Protein AF-A0AAP8T1J7-F1 (afdb_monomer_lite)

Radius of gyration: 21.15 Å; chains: 1; bounding box: 37×22×60 Å

Sequence (79 aa):
AEPLGDIHMPNSSILPFVMSLGLFIASFGALYNDGLKNHTAVGVLILGLVITFGCMFLRSWIDDHGYHIHKEDLADEGV

pLDDT: mean 91.46, std 11.72, range [44.97, 98.81]

Secondary structure (DSSP, 8-state):
-PPP--EEEPPP-SHHHHHHHHHHHHHHHHHH-TTTT-HHHHHHHHHHHHHHHHHHHHHHHS----EEE-HHHHHHS--

Foldseek 3Di:
DDDDFKDFAWDDDCLVVQLVVLVVQLVQLVVPCVVVPPVVSVVSNVSSVCSNVVSVVCVVPDDTPGDIDGPVVVVVPDD

Structure (mmCIF, N/CA/C/O backbone):
data_AF-A0AAP8T1J7-F1
#
_entry.id   AF-A0AAP8T1J7-F1
#
loop_
_atom_site.group_PDB
_atom_site.id
_atom_site.type_symbol
_atom_site.label_atom_id
_atom_site.label_alt_id
_atom_site.label_comp_id
_atom_site.label_asym_id
_atom_site.label_entity_id
_atom_site.label_seq_id
_atom_site.pdbx_PDB_ins_code
_atom_site.Cartn_x
_atom_site.Cartn_y
_atom_site.Cartn_z
_atom_site.occupancy
_atom_site.B_iso_or_equiv
_atom_site.auth_seq_id
_atom_site.auth_comp_id
_atom_site.auth_asym_id
_atom_site.auth_atom_id
_atom_site.pdbx_PDB_model_num
ATOM 1 N N . ALA A 1 1 ? -12.026 14.618 40.292 1.00 72.75 1 ALA A N 1
ATOM 2 C CA . ALA A 1 1 ? -11.785 14.101 38.932 1.00 72.75 1 ALA A CA 1
ATOM 3 C C . ALA A 1 1 ? -13.127 14.043 38.215 1.00 72.75 1 ALA A C 1
ATOM 5 O O . ALA A 1 1 ? -14.124 13.824 38.898 1.00 72.75 1 ALA A O 1
ATOM 6 N N . GLU A 1 2 ? -13.176 14.297 36.907 1.00 59.38 2 GLU A N 1
ATOM 7 C CA . GLU A 1 2 ? -14.397 14.067 36.119 1.00 59.38 2 GLU A CA 1
ATOM 8 C C . GLU A 1 2 ? -14.735 12.564 36.083 1.00 59.38 2 GLU A C 1
ATOM 10 O O . GLU A 1 2 ? -13.818 11.742 36.180 1.00 59.38 2 GLU A O 1
ATOM 15 N N . PRO A 1 3 ? -16.028 12.187 36.009 1.00 77.81 3 PRO A N 1
ATOM 16 C CA . PRO A 1 3 ? -16.423 10.786 35.912 1.00 77.81 3 PRO A CA 1
ATOM 17 C C . PRO A 1 3 ? -15.893 10.166 34.614 1.00 77.81 3 PRO A C 1
ATOM 19 O O . PRO A 1 3 ? -15.890 10.824 33.574 1.00 77.81 3 PRO A O 1
ATOM 22 N N . LEU A 1 4 ? -15.475 8.896 34.671 1.00 78.81 4 LEU A N 1
ATOM 23 C CA . LEU A 1 4 ? -15.062 8.150 33.480 1.00 78.81 4 LEU A CA 1
ATOM 24 C C . LEU A 1 4 ? -16.213 8.146 32.458 1.00 78.81 4 LEU A C 1
ATOM 26 O O . LEU A 1 4 ? -17.366 7.906 32.826 1.00 78.81 4 LEU A O 1
ATOM 30 N N . GLY A 1 5 ? -15.903 8.450 31.201 1.00 83.94 5 GLY A N 1
ATOM 31 C CA . GLY A 1 5 ? -16.830 8.382 30.070 1.00 83.94 5 GLY A CA 1
ATOM 32 C C . GLY A 1 5 ? -16.498 7.210 29.151 1.00 83.94 5 GLY A C 1
ATOM 33 O O . GLY A 1 5 ? -15.451 6.582 29.305 1.00 83.94 5 GLY A O 1
ATOM 34 N N . ASP A 1 6 ? -17.380 6.933 28.195 1.00 87.75 6 ASP A N 1
ATOM 35 C CA . ASP A 1 6 ? -17.149 5.892 27.193 1.00 87.75 6 ASP A CA 1
ATOM 36 C C . ASP A 1 6 ? -15.978 6.267 26.277 1.00 87.75 6 ASP A C 1
ATOM 38 O O . ASP A 1 6 ? -15.817 7.428 25.884 1.00 87.75 6 ASP A O 1
ATOM 42 N N . ILE A 1 7 ? -15.162 5.277 25.918 1.00 89.38 7 ILE A N 1
ATOM 43 C CA . ILE A 1 7 ? -13.955 5.469 25.108 1.00 89.38 7 ILE A CA 1
ATOM 44 C C . ILE A 1 7 ? -14.238 4.980 23.689 1.00 89.38 7 ILE A C 1
ATOM 46 O O . ILE A 1 7 ? -14.529 3.805 23.483 1.00 89.38 7 ILE A O 1
ATOM 50 N N . HIS A 1 8 ? -14.150 5.872 22.697 1.00 90.75 8 HIS A N 1
ATOM 51 C CA . HIS A 1 8 ? -14.206 5.479 21.285 1.00 90.75 8 HIS A CA 1
ATOM 52 C C . HIS A 1 8 ? -12.855 4.911 20.850 1.00 90.75 8 HIS A C 1
ATOM 54 O O . HIS A 1 8 ? -11.816 5.547 21.038 1.00 90.75 8 HIS A O 1
ATOM 60 N N . MET A 1 9 ? -12.874 3.707 20.290 1.00 93.56 9 MET A N 1
ATOM 61 C CA . MET A 1 9 ? -11.694 2.935 19.928 1.00 93.56 9 MET A CA 1
ATOM 62 C C . MET A 1 9 ? -11.751 2.572 18.433 1.00 93.56 9 MET A C 1
ATOM 64 O O . MET A 1 9 ? -12.810 2.181 17.934 1.00 93.56 9 MET A O 1
ATOM 68 N N . PRO A 1 10 ? -10.641 2.700 17.683 1.00 92.44 10 PRO A N 1
ATOM 69 C CA . PRO A 1 10 ? -10.611 2.357 16.261 1.00 92.44 10 PRO A CA 1
ATOM 70 C C . PRO A 1 10 ? -10.676 0.843 16.028 1.00 92.44 10 PRO A C 1
ATOM 72 O O . PRO A 1 10 ? -10.273 0.048 16.884 1.00 92.44 10 PRO A O 1
ATOM 75 N N . ASN A 1 11 ? -11.108 0.431 14.833 1.00 94.25 11 ASN A N 1
ATOM 76 C CA . ASN A 1 11 ? -11.051 -0.974 14.442 1.00 94.25 11 ASN A CA 1
ATOM 77 C C . ASN A 1 11 ? -9.625 -1.388 14.043 1.00 94.25 11 ASN A C 1
ATOM 79 O O . ASN A 1 11 ? -8.821 -0.607 13.529 1.00 94.25 11 ASN A O 1
ATOM 83 N N . SER A 1 12 ? -9.305 -2.667 14.251 1.00 95.12 12 SER A N 1
ATOM 84 C CA . SER A 1 12 ? -8.066 -3.239 13.718 1.00 95.12 12 SER A CA 1
ATOM 85 C C . SER A 1 12 ? -8.119 -3.295 12.191 1.00 95.12 12 SER A C 1
ATOM 87 O O . SER A 1 12 ? -9.152 -3.607 11.603 1.00 95.12 12 SER A O 1
ATOM 89 N N . SER A 1 13 ? -6.989 -3.035 11.529 1.00 95.56 13 SER A N 1
ATOM 90 C CA . SER A 1 13 ? -6.906 -3.043 10.067 1.00 95.56 13 SER A CA 1
ATOM 91 C C . SER A 1 13 ? -5.671 -3.793 9.586 1.00 95.56 13 SER A C 1
ATOM 93 O O . SER A 1 13 ? -4.560 -3.530 10.040 1.00 95.56 13 SER A O 1
ATOM 95 N N . ILE A 1 14 ? -5.859 -4.693 8.617 1.00 97.62 14 ILE A N 1
ATOM 96 C CA . ILE A 1 14 ? -4.771 -5.423 7.945 1.00 97.62 14 ILE A CA 1
ATOM 97 C C . ILE A 1 14 ? -4.091 -4.591 6.845 1.00 97.62 14 ILE A C 1
ATOM 99 O O . ILE A 1 14 ? -2.990 -4.914 6.399 1.00 97.62 14 ILE A O 1
ATOM 103 N N . LEU A 1 15 ? -4.724 -3.495 6.410 1.00 97.50 15 LEU A N 1
ATOM 104 C CA . LEU A 1 15 ? -4.248 -2.673 5.296 1.00 97.50 15 LEU A CA 1
ATOM 105 C C . LEU A 1 15 ? -2.804 -2.163 5.468 1.00 97.50 15 LEU A C 1
ATOM 107 O O . LEU A 1 15 ? -2.079 -2.192 4.477 1.00 97.50 15 LEU A O 1
ATOM 111 N N . PRO A 1 16 ? -2.327 -1.746 6.662 1.00 96.88 16 PRO A N 1
ATOM 112 C CA . PRO A 1 16 ? -0.934 -1.326 6.840 1.00 96.88 16 PRO A CA 1
ATOM 113 C C . PRO A 1 16 ? 0.088 -2.425 6.515 1.00 96.88 16 PRO A C 1
ATOM 115 O O . PRO A 1 16 ? 1.130 -2.141 5.927 1.00 96.88 16 PRO A O 1
ATOM 118 N N . PHE A 1 17 ? -0.221 -3.684 6.840 1.00 98.44 17 PHE A N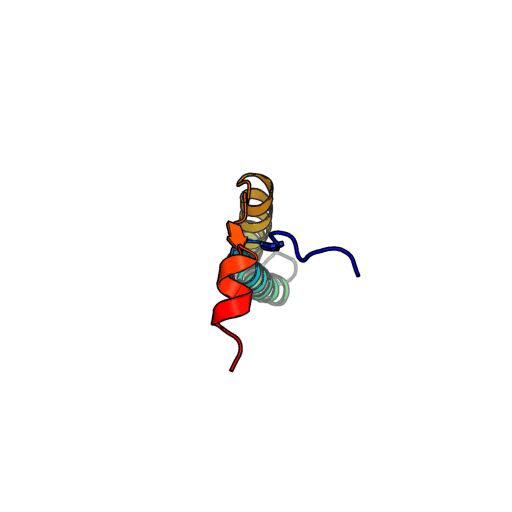 1
ATOM 119 C CA . PHE A 1 17 ? 0.634 -4.825 6.505 1.00 98.44 17 PHE A CA 1
ATOM 120 C C . PHE A 1 17 ? 0.634 -5.109 4.997 1.00 98.44 17 PHE A C 1
ATOM 122 O O . PHE A 1 17 ? 1.682 -5.333 4.397 1.00 98.44 17 PHE A O 1
ATOM 129 N N . VAL A 1 18 ? -0.531 -5.050 4.349 1.00 98.69 18 VAL A N 1
ATOM 130 C CA . VAL A 1 18 ? -0.616 -5.244 2.892 1.00 98.69 18 VAL A CA 1
ATOM 131 C C . VAL A 1 18 ? 0.081 -4.100 2.142 1.00 98.69 18 VAL A C 1
ATOM 133 O O . VAL A 1 18 ? 0.762 -4.343 1.147 1.00 98.69 18 VAL A O 1
ATOM 136 N N . MET A 1 19 ? -0.004 -2.863 2.647 1.00 98.44 19 MET A N 1
ATOM 137 C CA . MET A 1 19 ? 0.734 -1.715 2.106 1.00 98.44 19 MET A CA 1
ATOM 138 C C . MET A 1 19 ? 2.248 -1.928 2.145 1.00 98.44 19 MET A C 1
ATOM 140 O O . MET A 1 19 ? 2.915 -1.672 1.139 1.00 98.44 19 MET A O 1
ATOM 144 N N . SER A 1 20 ? 2.791 -2.394 3.276 1.00 98.62 20 SER A N 1
ATOM 145 C CA . SER A 1 20 ? 4.229 -2.655 3.405 1.00 98.62 20 SER A CA 1
ATOM 146 C C . SER A 1 20 ? 4.678 -3.823 2.527 1.00 98.62 20 SER A C 1
ATOM 148 O O . SER A 1 20 ? 5.743 -3.737 1.918 1.00 98.62 20 SER A O 1
ATOM 150 N N . LEU A 1 21 ? 3.847 -4.858 2.364 1.00 98.75 21 LEU A N 1
A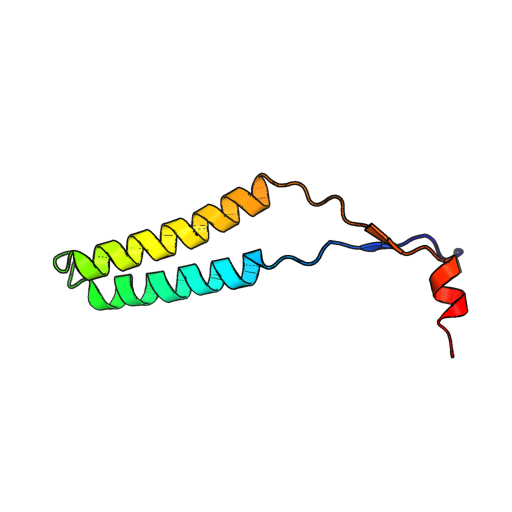TOM 151 C CA . LEU A 1 21 ? 4.092 -5.935 1.403 1.00 98.75 21 LEU A CA 1
ATOM 152 C C . LEU A 1 21 ? 4.118 -5.418 -0.047 1.00 98.75 21 LEU A C 1
ATOM 154 O O . LEU A 1 21 ? 4.994 -5.808 -0.816 1.00 98.75 21 LEU A O 1
ATOM 158 N N . GLY A 1 22 ? 3.212 -4.509 -0.419 1.00 98.75 22 GLY A N 1
ATOM 159 C CA . GLY A 1 22 ? 3.222 -3.853 -1.732 1.00 98.75 22 GLY A CA 1
ATOM 160 C C . GLY A 1 22 ? 4.518 -3.077 -1.991 1.00 98.75 22 GLY A C 1
ATOM 161 O O . GLY A 1 22 ? 5.152 -3.263 -3.029 1.00 98.75 22 GLY A O 1
ATOM 162 N N . LEU A 1 23 ? 4.974 -2.293 -1.007 1.00 98.69 23 LEU A N 1
ATOM 163 C CA . LEU A 1 23 ? 6.253 -1.569 -1.059 1.00 98.69 23 LEU A CA 1
ATOM 164 C C . LEU A 1 23 ? 7.452 -2.521 -1.138 1.00 98.69 23 LEU A C 1
ATOM 166 O O . LEU A 1 23 ? 8.384 -2.277 -1.905 1.00 98.69 23 LEU A O 1
ATOM 170 N N . PHE A 1 24 ? 7.417 -3.626 -0.392 1.00 98.62 24 PHE A N 1
ATOM 171 C CA . PHE A 1 24 ? 8.426 -4.678 -0.469 1.00 98.62 24 PHE A CA 1
ATOM 172 C C . PHE A 1 24 ? 8.500 -5.255 -1.887 1.00 98.62 24 PHE A C 1
ATOM 174 O O . PHE A 1 24 ? 9.576 -5.244 -2.477 1.00 98.62 24 PHE A O 1
ATOM 181 N N . ILE A 1 25 ? 7.374 -5.650 -2.490 1.00 98.75 25 ILE A N 1
ATOM 182 C CA . ILE A 1 25 ? 7.318 -6.144 -3.878 1.00 98.75 25 ILE A CA 1
ATOM 183 C C . ILE A 1 25 ? 7.841 -5.084 -4.861 1.00 98.75 25 ILE A C 1
ATOM 185 O O . ILE A 1 25 ? 8.694 -5.386 -5.699 1.00 98.75 25 ILE A O 1
ATOM 189 N N . ALA A 1 26 ? 7.390 -3.832 -4.724 1.00 98.69 26 ALA A N 1
ATOM 190 C CA . ALA A 1 26 ? 7.821 -2.724 -5.573 1.00 98.69 26 ALA A CA 1
ATOM 191 C C . ALA A 1 26 ? 9.345 -2.528 -5.529 1.00 98.69 26 ALA A C 1
ATOM 193 O O . ALA A 1 26 ? 9.962 -2.272 -6.563 1.00 98.69 26 ALA A O 1
ATOM 194 N N . SER A 1 27 ? 9.967 -2.709 -4.359 1.00 98.62 27 SER A N 1
ATOM 195 C CA . SER A 1 27 ? 11.413 -2.549 -4.182 1.00 98.62 27 SER A CA 1
ATOM 196 C C . SER A 1 27 ? 12.239 -3.549 -5.006 1.00 98.62 27 SER A C 1
ATOM 198 O O . SER A 1 27 ? 13.249 -3.155 -5.590 1.00 98.62 27 SER A O 1
ATOM 200 N N . PHE A 1 28 ? 11.787 -4.802 -5.158 1.00 98.19 28 PHE A N 1
ATOM 201 C CA . PHE A 1 28 ? 12.455 -5.781 -6.030 1.00 98.19 28 PHE A CA 1
ATOM 202 C C . PHE A 1 28 ? 12.338 -5.389 -7.499 1.00 98.19 28 PHE A C 1
ATOM 204 O O . PHE A 1 28 ? 13.324 -5.445 -8.235 1.00 98.19 28 PHE A O 1
ATOM 211 N N . GLY A 1 29 ? 11.155 -4.944 -7.928 1.00 98.06 29 GLY A N 1
ATOM 212 C CA . GLY A 1 29 ? 10.971 -4.444 -9.286 1.00 98.06 29 GLY A CA 1
ATOM 213 C C . GLY A 1 29 ? 11.868 -3.239 -9.581 1.00 98.06 29 GLY A C 1
ATOM 214 O O . GLY A 1 29 ? 12.539 -3.201 -10.610 1.00 98.06 29 GLY A O 1
ATOM 215 N N . ALA A 1 30 ? 11.956 -2.296 -8.639 1.00 98.00 30 ALA A N 1
ATOM 216 C CA . ALA A 1 30 ? 12.846 -1.143 -8.732 1.00 98.00 30 ALA A CA 1
ATOM 217 C C . ALA A 1 30 ? 14.329 -1.544 -8.768 1.00 98.00 30 ALA A C 1
ATOM 219 O O . ALA A 1 30 ? 15.086 -0.958 -9.535 1.00 98.00 30 ALA A O 1
ATOM 220 N N . LEU A 1 31 ? 14.757 -2.551 -8.006 1.00 98.19 31 LEU A N 1
ATOM 221 C CA . LEU A 1 31 ? 16.156 -2.986 -7.975 1.00 98.19 31 LEU A CA 1
ATOM 222 C C . LEU A 1 31 ? 16.602 -3.657 -9.289 1.00 98.19 31 LEU A C 1
ATOM 224 O O . LEU A 1 31 ? 17.718 -3.423 -9.745 1.00 98.19 31 LEU A O 1
ATOM 228 N N . TYR A 1 32 ? 15.735 -4.460 -9.918 1.00 97.12 32 TYR A N 1
ATOM 229 C CA . TYR A 1 32 ? 16.091 -5.307 -11.070 1.00 97.12 32 TYR A CA 1
ATOM 230 C C . TYR A 1 32 ? 15.642 -4.773 -12.444 1.00 97.12 32 TYR A C 1
ATOM 232 O O . TYR A 1 32 ? 15.759 -5.487 -13.441 1.00 97.12 32 TYR A O 1
ATOM 240 N N . ASN A 1 33 ? 15.126 -3.541 -12.526 1.00 95.12 33 ASN A N 1
ATOM 241 C CA . ASN A 1 33 ? 14.549 -2.986 -13.760 1.00 95.12 33 ASN A CA 1
ATOM 242 C C . ASN A 1 33 ? 15.547 -2.780 -14.923 1.00 95.12 33 ASN A C 1
ATOM 244 O O . ASN A 1 33 ? 15.102 -2.662 -16.063 1.00 95.12 33 ASN A O 1
ATOM 248 N N . ASP A 1 34 ? 16.860 -2.745 -14.655 1.00 94.50 34 ASP A N 1
ATOM 249 C CA . ASP A 1 34 ? 17.929 -2.507 -15.648 1.00 94.50 34 ASP A CA 1
ATOM 250 C C . ASP A 1 34 ? 17.656 -1.289 -16.556 1.00 94.50 34 ASP A C 1
ATOM 252 O O . ASP A 1 34 ? 17.606 -1.377 -17.785 1.00 94.50 34 ASP A O 1
ATOM 256 N N . GLY A 1 35 ? 17.373 -0.134 -15.944 1.00 92.56 35 GLY A N 1
ATOM 257 C CA . GLY A 1 35 ? 17.036 1.086 -16.684 1.00 92.56 35 GLY A CA 1
ATOM 258 C C . GLY A 1 35 ? 15.781 0.930 -17.548 1.00 92.56 35 GLY A C 1
ATOM 259 O O . GLY A 1 35 ? 15.762 1.373 -18.694 1.00 92.56 35 GLY A O 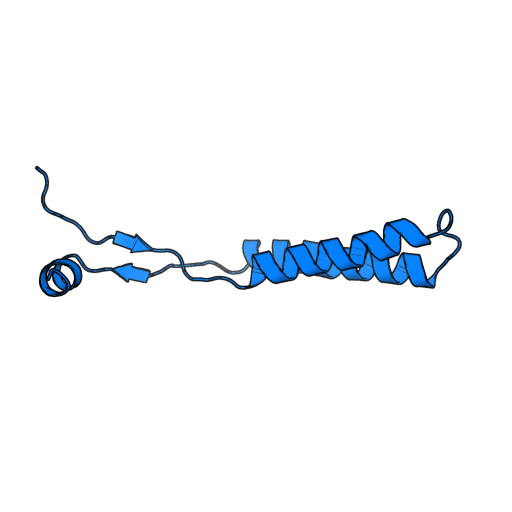1
ATOM 260 N N . LEU A 1 36 ? 14.756 0.275 -16.999 1.00 92.31 36 LEU A N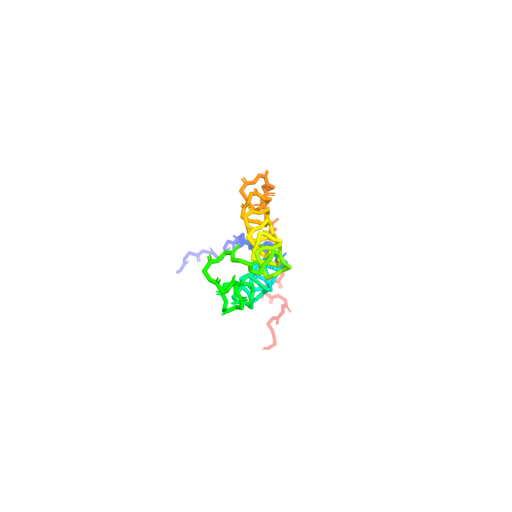 1
ATOM 261 C CA . LEU A 1 36 ? 13.465 -0.059 -17.608 1.00 92.31 36 LEU A CA 1
ATOM 262 C C . LEU A 1 36 ? 13.517 -1.089 -18.749 1.00 92.31 36 LEU A C 1
ATOM 264 O O . LEU A 1 36 ? 12.492 -1.347 -19.378 1.00 92.31 36 LEU A O 1
ATOM 268 N N . LYS A 1 37 ? 14.667 -1.722 -19.009 1.00 96.31 37 LYS A N 1
ATOM 269 C CA . LYS A 1 37 ? 14.805 -2.746 -20.061 1.00 96.31 37 LYS A CA 1
ATOM 270 C C . LYS A 1 37 ? 14.291 -4.115 -19.627 1.00 96.31 37 LYS A C 1
ATOM 272 O O . LYS A 1 37 ? 13.848 -4.902 -20.461 1.00 96.31 37 LYS A O 1
ATOM 277 N N . ASN A 1 38 ? 14.319 -4.411 -18.329 1.00 96.69 38 ASN A N 1
ATOM 278 C CA . ASN A 1 38 ? 13.768 -5.650 -17.795 1.00 96.69 38 ASN A CA 1
ATOM 279 C C . ASN A 1 38 ? 12.260 -5.496 -17.555 1.00 96.69 38 ASN A C 1
ATOM 281 O O . ASN A 1 38 ? 11.818 -5.096 -16.475 1.00 96.69 38 ASN A O 1
ATOM 285 N N . HIS A 1 39 ? 11.463 -5.842 -18.567 1.00 96.69 39 HIS A N 1
ATOM 286 C CA . HIS A 1 39 ? 10.005 -5.697 -18.524 1.00 96.69 39 HIS A CA 1
ATOM 287 C C . HIS A 1 39 ? 9.355 -6.489 -17.381 1.00 96.69 39 HIS A C 1
ATOM 289 O O . HIS A 1 39 ? 8.370 -6.032 -16.804 1.00 96.69 39 HIS A O 1
ATOM 295 N N . THR A 1 40 ? 9.918 -7.642 -17.009 1.00 97.56 40 THR A N 1
ATOM 296 C CA . THR A 1 40 ? 9.425 -8.432 -15.874 1.00 97.56 40 THR A CA 1
ATOM 297 C C . THR A 1 40 ? 9.592 -7.659 -14.569 1.00 97.56 40 THR A C 1
ATOM 299 O O . THR A 1 40 ? 8.643 -7.540 -13.799 1.00 97.56 40 THR A O 1
ATOM 302 N N . ALA A 1 41 ? 10.769 -7.075 -14.335 1.00 97.75 41 ALA A N 1
ATOM 303 C CA . ALA A 1 41 ? 11.026 -6.277 -13.139 1.00 97.75 41 ALA A CA 1
ATOM 304 C C . ALA A 1 41 ? 10.188 -4.987 -13.106 1.00 97.75 41 ALA A C 1
ATOM 306 O O . ALA A 1 41 ? 9.656 -4.630 -12.056 1.00 97.75 41 ALA A O 1
ATOM 307 N N . VAL A 1 42 ? 9.979 -4.334 -14.255 1.00 98.19 42 VAL A N 1
ATOM 308 C CA . VAL A 1 42 ? 9.048 -3.196 -14.365 1.00 98.19 42 VAL A CA 1
ATOM 309 C C . VAL A 1 42 ? 7.614 -3.618 -14.019 1.00 98.19 42 VAL A C 1
ATOM 311 O O . VAL A 1 42 ? 6.929 -2.910 -13.285 1.00 98.19 42 VAL A O 1
ATOM 314 N N . GLY A 1 43 ? 7.169 -4.794 -14.470 1.00 98.31 43 GLY A N 1
ATOM 315 C CA . GLY A 1 43 ? 5.866 -5.350 -14.097 1.00 98.31 43 GLY A CA 1
ATOM 316 C C . GLY A 1 43 ? 5.730 -5.587 -12.590 1.00 98.31 43 GLY A C 1
ATOM 317 O O . GLY A 1 43 ? 4.720 -5.208 -11.999 1.00 98.31 43 GLY A O 1
ATOM 318 N N . VAL A 1 44 ? 6.765 -6.141 -11.949 1.00 98.50 44 VAL A N 1
ATOM 319 C CA . VAL A 1 44 ? 6.815 -6.339 -10.487 1.00 98.50 44 VAL A CA 1
ATOM 320 C C . VAL A 1 44 ? 6.756 -5.002 -9.740 1.00 98.50 44 VAL A C 1
ATOM 322 O O . VAL A 1 44 ? 6.031 -4.884 -8.752 1.00 98.50 44 VAL A O 1
ATOM 325 N N . LEU A 1 45 ? 7.461 -3.978 -10.233 1.00 98.62 45 LEU A N 1
ATOM 326 C CA . LEU A 1 45 ? 7.414 -2.625 -9.677 1.00 98.62 45 LEU A CA 1
ATOM 327 C C . LEU A 1 45 ? 5.987 -2.068 -9.713 1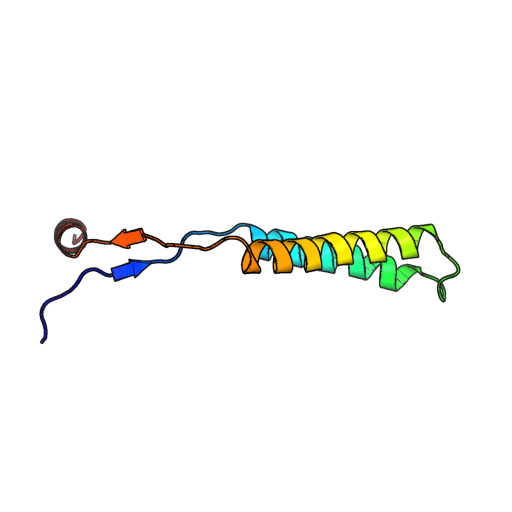.00 98.62 45 LEU A C 1
ATOM 329 O O . LEU A 1 45 ? 5.464 -1.640 -8.685 1.00 98.62 45 LEU A O 1
ATOM 333 N N . ILE A 1 46 ? 5.345 -2.109 -10.884 1.00 98.56 46 ILE A N 1
ATOM 334 C CA . ILE A 1 46 ? 3.981 -1.601 -11.070 1.00 98.56 46 ILE A CA 1
ATOM 335 C C . ILE A 1 46 ? 2.997 -2.367 -10.183 1.00 98.56 46 ILE A C 1
ATOM 337 O O . ILE A 1 46 ? 2.168 -1.740 -9.529 1.00 98.56 46 ILE A O 1
ATOM 341 N N . LEU A 1 47 ? 3.110 -3.696 -10.104 1.00 98.69 47 LEU A N 1
ATOM 342 C CA . LEU A 1 47 ? 2.262 -4.518 -9.241 1.00 98.69 47 LEU A CA 1
ATOM 343 C C . LEU A 1 47 ? 2.356 -4.084 -7.773 1.00 98.69 47 LEU A C 1
ATOM 345 O O . LEU A 1 47 ? 1.328 -3.876 -7.131 1.00 98.69 47 LEU A O 1
ATOM 349 N N . GLY A 1 48 ? 3.573 -3.916 -7.250 1.00 98.75 48 GLY A N 1
ATOM 350 C CA . GLY A 1 48 ? 3.776 -3.462 -5.876 1.00 98.75 48 GLY A CA 1
ATOM 351 C C . GLY A 1 48 ? 3.167 -2.080 -5.624 1.00 98.75 48 GLY A C 1
ATOM 352 O O . GLY A 1 48 ? 2.465 -1.888 -4.631 1.00 98.75 48 GLY A O 1
ATOM 353 N N . LEU A 1 49 ? 3.336 -1.145 -6.565 1.00 98.75 49 LEU A N 1
ATOM 354 C CA . LEU A 1 49 ? 2.733 0.188 -6.480 1.00 98.75 49 LEU A CA 1
ATOM 355 C C . LEU A 1 49 ? 1.201 0.142 -6.533 1.00 98.75 49 LEU A C 1
ATOM 357 O O . LEU A 1 49 ? 0.552 0.846 -5.763 1.00 98.75 49 LEU A O 1
ATOM 361 N N . VAL A 1 50 ? 0.610 -0.702 -7.382 1.00 98.81 50 VAL A N 1
ATOM 362 C CA . VAL A 1 50 ? -0.848 -0.899 -7.439 1.00 98.81 50 VAL A CA 1
ATOM 363 C C . VAL A 1 50 ? -1.376 -1.432 -6.108 1.00 98.81 50 VAL A C 1
ATOM 365 O O . VAL A 1 50 ? -2.398 -0.945 -5.633 1.00 98.81 50 VAL A O 1
ATOM 368 N N . ILE A 1 51 ? -0.675 -2.372 -5.468 1.00 98.81 51 ILE A N 1
ATOM 369 C CA . ILE A 1 51 ? -1.053 -2.878 -4.139 1.00 98.81 51 ILE A CA 1
ATOM 370 C C . ILE A 1 51 ? -0.996 -1.750 -3.103 1.00 98.81 51 ILE A C 1
ATOM 372 O O . ILE A 1 51 ? -1.962 -1.544 -2.365 1.00 98.81 51 ILE A O 1
ATOM 376 N N . THR A 1 52 ? 0.104 -0.996 -3.056 1.00 98.62 52 THR A N 1
ATOM 377 C CA . THR A 1 52 ? 0.284 0.094 -2.089 1.00 98.62 52 THR A CA 1
ATOM 378 C C . THR A 1 52 ? -0.759 1.194 -2.277 1.00 98.62 52 THR A C 1
ATOM 380 O O . THR A 1 52 ? -1.486 1.507 -1.333 1.00 98.62 52 THR A O 1
ATOM 383 N N . PHE A 1 53 ? -0.891 1.746 -3.485 1.00 98.62 53 PHE A N 1
ATOM 384 C CA . PHE A 1 53 ? -1.854 2.815 -3.760 1.00 98.62 53 PHE A CA 1
ATOM 385 C C . PHE A 1 53 ? -3.301 2.325 -3.700 1.00 98.62 53 PHE A C 1
ATOM 387 O O . PHE A 1 53 ? -4.166 3.064 -3.238 1.00 98.62 53 PHE A O 1
ATOM 394 N N . GLY A 1 54 ? -3.566 1.073 -4.075 1.00 98.56 54 GLY A N 1
ATOM 395 C CA . GLY A 1 54 ? -4.869 0.439 -3.893 1.00 98.56 54 GLY A CA 1
ATOM 396 C C . GLY A 1 54 ? -5.264 0.364 -2.419 1.00 98.56 54 GLY A C 1
ATOM 397 O O . GLY A 1 54 ? -6.375 0.742 -2.062 1.00 98.56 54 GLY A O 1
ATOM 398 N N . CYS A 1 55 ? -4.348 -0.027 -1.531 1.00 98.44 55 CYS A N 1
ATOM 399 C CA . CYS A 1 55 ? -4.616 -0.034 -0.092 1.00 98.44 55 CYS A CA 1
ATOM 400 C C . CYS A 1 55 ? -4.794 1.377 0.488 1.00 98.44 55 CYS A C 1
ATOM 402 O O . CYS A 1 55 ? -5.658 1.567 1.343 1.00 98.44 55 CYS A O 1
ATOM 404 N N . MET A 1 56 ? -4.017 2.368 0.032 1.00 98.12 56 MET A N 1
ATOM 405 C CA . MET A 1 56 ? -4.206 3.772 0.432 1.00 98.12 56 MET A CA 1
ATOM 406 C C . MET A 1 56 ? -5.578 4.291 -0.007 1.00 98.12 56 MET A C 1
ATOM 408 O O . MET A 1 56 ? -6.274 4.924 0.784 1.00 98.12 56 MET A O 1
ATOM 412 N N . PHE A 1 57 ? -5.989 3.972 -1.236 1.00 98.50 57 PHE A N 1
ATOM 413 C CA . PHE A 1 57 ? -7.307 4.312 -1.757 1.00 98.50 57 PHE A CA 1
ATOM 414 C C . PHE A 1 57 ? -8.420 3.657 -0.934 1.00 98.50 57 PHE A C 1
ATOM 416 O O . PHE A 1 57 ? -9.310 4.355 -0.460 1.00 98.50 57 PHE A O 1
ATOM 423 N N . LEU A 1 58 ? -8.345 2.345 -0.687 1.00 97.88 58 LEU A N 1
ATOM 424 C CA . LEU A 1 58 ? -9.338 1.633 0.123 1.00 97.88 58 LEU A CA 1
ATOM 425 C C . LEU A 1 58 ? -9.419 2.185 1.549 1.00 97.88 58 LEU A C 1
ATOM 427 O O . LEU A 1 58 ? -10.518 2.373 2.055 1.00 97.88 58 LEU A O 1
ATOM 431 N N . ARG A 1 59 ? -8.282 2.508 2.179 1.00 95.44 59 ARG A N 1
ATOM 432 C CA . ARG A 1 59 ? -8.255 3.147 3.505 1.00 95.44 59 ARG A CA 1
ATOM 433 C C . ARG A 1 59 ? -8.887 4.542 3.497 1.00 95.44 59 ARG A C 1
ATOM 435 O O . ARG A 1 59 ? -9.399 4.964 4.522 1.00 95.44 59 ARG A O 1
ATOM 442 N N . SER A 1 60 ? -8.809 5.260 2.379 1.00 95.62 60 SER A N 1
ATOM 443 C CA . SER A 1 60 ? -9.433 6.577 2.229 1.00 95.62 60 SER A CA 1
ATOM 444 C C . SER A 1 60 ? -10.921 6.501 1.885 1.00 95.62 60 SER A C 1
ATOM 446 O O . SER A 1 60 ? -11.631 7.465 2.142 1.00 95.62 60 SER A O 1
ATOM 448 N N . TRP A 1 61 ? -11.364 5.426 1.233 1.00 97.50 61 TRP A N 1
ATOM 449 C CA . TRP A 1 61 ? -12.736 5.266 0.748 1.00 97.50 61 TRP A CA 1
ATOM 450 C C . TRP A 1 61 ? -13.645 4.559 1.756 1.00 97.50 61 TRP A C 1
ATOM 452 O O . TRP A 1 61 ? -14.846 4.807 1.794 1.00 97.50 61 TRP A O 1
ATOM 462 N N . ILE A 1 62 ? -13.090 3.628 2.532 1.00 94.94 62 ILE A N 1
ATOM 463 C CA . ILE A 1 62 ? -13.835 2.852 3.520 1.00 94.94 62 ILE A CA 1
ATOM 464 C C . ILE A 1 62 ? -13.757 3.580 4.859 1.00 94.94 62 ILE A C 1
ATOM 466 O O . ILE A 1 62 ? -12.687 3.644 5.465 1.00 94.94 62 ILE A O 1
ATOM 470 N N . ASP A 1 63 ? -14.898 4.079 5.326 1.00 93.81 63 ASP A N 1
ATOM 471 C CA . ASP A 1 63 ? -15.000 4.741 6.623 1.00 93.81 63 ASP A CA 1
ATOM 472 C C . ASP A 1 63 ? -14.904 3.742 7.783 1.00 93.81 63 ASP A C 1
ATOM 474 O O . ASP A 1 63 ? -15.624 2.739 7.843 1.00 93.81 63 ASP A O 1
ATOM 478 N N . ASP A 1 64 ? -14.036 4.056 8.745 1.00 92.25 64 ASP A N 1
ATOM 479 C CA . ASP A 1 64 ? -13.919 3.329 10.005 1.00 92.25 64 ASP A CA 1
ATOM 480 C C . ASP A 1 64 ? -14.719 4.050 11.096 1.00 92.25 64 ASP A C 1
ATOM 482 O O . ASP A 1 64 ? -14.320 5.102 11.594 1.00 92.25 64 ASP A O 1
ATOM 486 N N . HIS A 1 65 ? -15.856 3.463 11.471 1.00 92.75 65 HIS A N 1
ATOM 487 C CA . HIS A 1 65 ? -16.745 4.007 12.499 1.00 92.75 65 HIS A CA 1
ATOM 488 C C . HIS A 1 65 ? -16.276 3.679 13.928 1.00 92.75 65 HIS A C 1
ATOM 490 O O . HIS A 1 65 ? -16.859 4.184 14.888 1.00 92.75 65 HIS A O 1
ATOM 496 N N . GLY A 1 66 ? -15.228 2.862 14.087 1.00 92.56 66 GLY A N 1
ATOM 497 C CA . GLY A 1 66 ? -14.744 2.389 15.384 1.00 92.56 66 GLY A CA 1
ATOM 498 C C . GLY A 1 66 ? -15.792 1.593 16.170 1.00 92.56 66 GLY A C 1
ATOM 499 O O . GLY A 1 66 ? -16.782 1.108 15.620 1.00 92.56 66 GLY A O 1
ATOM 500 N N . TYR A 1 67 ? -15.557 1.460 17.470 1.00 92.62 67 TYR A N 1
ATOM 501 C CA . TYR A 1 67 ? -16.502 0.950 18.462 1.00 92.62 67 TYR A CA 1
ATOM 502 C C . TYR A 1 67 ? -16.319 1.712 19.781 1.00 92.62 67 TYR A C 1
ATOM 504 O O . TYR A 1 67 ? -15.332 2.422 19.964 1.00 92.62 67 TYR A O 1
ATOM 512 N N . HIS A 1 68 ? -17.277 1.602 20.699 1.00 92.88 68 HIS A N 1
ATOM 513 C CA . HIS A 1 68 ? -17.177 2.213 22.023 1.00 92.88 68 HIS A CA 1
ATOM 514 C C . HIS A 1 68 ? -16.923 1.140 23.078 1.00 92.88 68 HIS A C 1
ATOM 516 O O . HIS A 1 68 ? -17.558 0.089 23.053 1.00 92.88 68 HIS A O 1
ATOM 522 N N . ILE A 1 69 ? -15.997 1.417 23.991 1.00 88.69 69 ILE A N 1
ATOM 523 C CA . ILE A 1 69 ? -15.826 0.669 25.236 1.00 88.69 69 ILE A CA 1
ATOM 524 C C . ILE A 1 69 ? -16.600 1.428 26.307 1.00 88.69 69 ILE A C 1
ATOM 526 O O . ILE A 1 69 ? -16.297 2.599 26.573 1.00 88.69 69 ILE A O 1
ATOM 530 N N . HIS A 1 70 ? -17.610 0.784 26.887 1.00 88.38 70 HIS A N 1
ATOM 531 C CA . HIS A 1 70 ? -18.415 1.404 27.926 1.00 88.38 70 HIS A CA 1
ATOM 532 C C . HIS A 1 70 ? -17.641 1.437 29.240 1.00 88.38 70 HIS A C 1
ATOM 534 O O . HIS A 1 70 ? -16.965 0.484 29.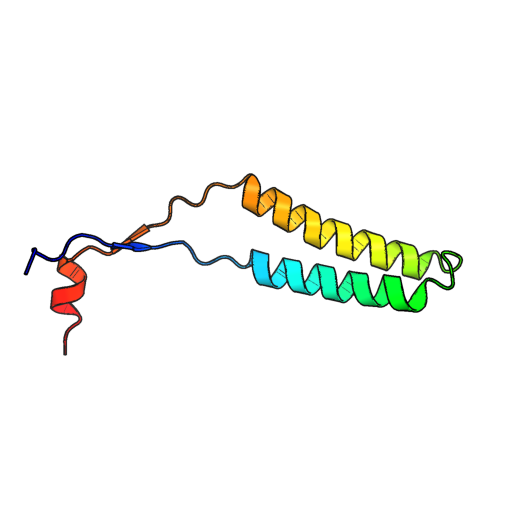625 1.00 88.38 70 HIS A O 1
ATOM 540 N N . LYS A 1 71 ? -17.756 2.552 29.961 1.00 82.62 71 LYS A N 1
ATOM 541 C CA . LYS A 1 71 ? -17.106 2.729 31.272 1.00 82.62 71 LYS A CA 1
ATOM 542 C C . LYS A 1 71 ? -17.501 1.667 32.307 1.00 82.62 71 LYS A C 1
ATOM 544 O O . LYS A 1 71 ? -16.768 1.448 33.265 1.00 82.62 71 LYS A O 1
ATOM 549 N N . GLU A 1 72 ? -18.681 1.080 32.131 1.00 78.75 72 GLU A N 1
ATOM 550 C CA . GLU A 1 72 ? -19.282 0.072 33.004 1.00 78.75 72 GLU A CA 1
ATOM 551 C C . GLU A 1 72 ? -18.478 -1.232 32.938 1.00 78.75 72 GLU A C 1
ATOM 553 O O . GLU A 1 72 ? -18.142 -1.796 33.975 1.00 78.75 72 GLU A O 1
ATOM 558 N N . ASP A 1 73 ? -18.055 -1.618 31.730 1.00 76.88 73 ASP A N 1
ATOM 559 C CA . ASP A 1 73 ? -17.271 -2.829 31.468 1.00 76.88 73 ASP A CA 1
ATOM 560 C C . ASP A 1 73 ? -15.846 -2.728 32.051 1.00 76.88 73 ASP A C 1
ATOM 562 O O . ASP A 1 73 ? -15.271 -3.714 32.503 1.00 76.88 73 ASP A O 1
ATOM 566 N N . LEU A 1 74 ? -15.284 -1.514 32.118 1.00 71.94 74 LEU A N 1
ATOM 567 C CA . LEU A 1 74 ? -13.942 -1.263 32.665 1.00 71.94 74 LEU A CA 1
ATOM 568 C C . LEU A 1 74 ? -13.864 -1.403 34.193 1.00 71.94 74 LEU A C 1
ATOM 570 O O . LEU A 1 74 ? -12.783 -1.646 34.729 1.00 71.94 74 LEU A O 1
ATOM 574 N N . ALA A 1 75 ? -14.976 -1.193 34.902 1.00 65.62 75 ALA A N 1
ATOM 575 C CA . ALA A 1 75 ? -15.016 -1.293 36.360 1.00 65.62 75 ALA A CA 1
ATOM 576 C C . ALA A 1 75 ? -15.066 -2.754 36.845 1.00 65.62 75 ALA A C 1
ATOM 578 O O . ALA A 1 75 ? -14.556 -3.037 37.928 1.00 65.62 75 ALA A O 1
ATOM 579 N N . ASP A 1 76 ? -15.628 -3.661 36.037 1.00 60.97 76 ASP A N 1
ATOM 580 C CA . ASP A 1 76 ? -15.739 -5.097 36.338 1.00 60.97 76 ASP A CA 1
ATOM 581 C C . ASP A 1 76 ? -14.497 -5.908 35.910 1.00 60.97 76 ASP A C 1
ATOM 583 O O . ASP A 1 76 ? -14.234 -6.970 36.472 1.00 60.97 76 ASP A O 1
ATOM 587 N N . GLU A 1 77 ? -13.683 -5.408 34.970 1.00 61.19 77 GLU A N 1
ATOM 588 C CA . GLU A 1 77 ? -12.412 -6.044 34.566 1.00 61.19 77 GLU A CA 1
ATOM 589 C C . GLU A 1 77 ? -11.229 -5.746 35.516 1.00 61.19 77 GLU A C 1
ATOM 591 O O . GLU A 1 77 ? -10.122 -6.259 35.329 1.00 61.19 77 GLU A O 1
ATOM 596 N N . GLY A 1 78 ? -11.449 -4.940 36.560 1.00 53.00 78 GLY A N 1
ATOM 597 C CA . GLY A 1 78 ? -10.455 -4.637 37.588 1.00 53.00 78 GLY A CA 1
ATOM 598 C C . GLY A 1 78 ? -10.321 -5.745 38.638 1.00 53.00 78 GLY A C 1
ATOM 599 O O . GLY A 1 78 ? -11.069 -5.761 39.615 1.00 53.00 78 GLY A O 1
ATOM 600 N N . VAL A 1 79 ? -9.327 -6.626 38.471 1.00 44.97 79 VAL A N 1
ATOM 601 C CA . VAL A 1 79 ? -8.702 -7.402 39.567 1.00 44.97 79 VAL A CA 1
ATOM 602 C C . VAL A 1 79 ? -7.506 -6.669 40.160 1.00 44.97 79 VAL A C 1
ATOM 604 O O . VAL A 1 79 ? -6.717 -6.085 39.382 1.00 44.97 79 VAL A O 1
#